Protein AF-A0A2I8VHD7-F1 (afdb_monomer)

InterPro domains:
  IPR002831 Transcription regulator TrmB, N-terminal [PF01978] (29-76)
  IPR036388 Winged helix-like DNA-binding domain superfamily [G3DSA:1.10.10.10] (19-77)
  IPR036390 Winged helix DNA-binding domain superfamily [SSF46785] (16-73)

Structure (mmCIF, N/CA/C/O backbone):
data_AF-A0A2I8VHD7-F1
#
_entry.id   AF-A0A2I8VHD7-F1
#
loop_
_atom_site.group_PDB
_atom_site.id
_atom_site.type_sy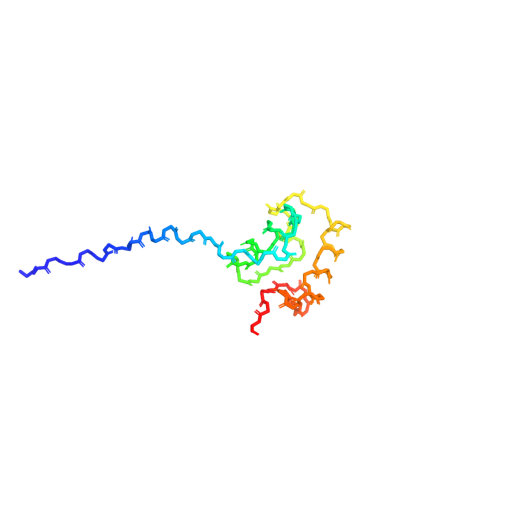mbol
_atom_site.label_atom_id
_atom_site.label_alt_id
_atom_site.label_comp_id
_atom_site.label_asym_id
_atom_site.label_entity_id
_atom_site.label_seq_id
_atom_site.pdbx_PDB_ins_code
_atom_site.Cartn_x
_atom_site.Cartn_y
_atom_site.Cartn_z
_atom_site.occupancy
_atom_site.B_iso_or_equiv
_atom_site.auth_seq_id
_atom_site.auth_comp_id
_atom_site.auth_asy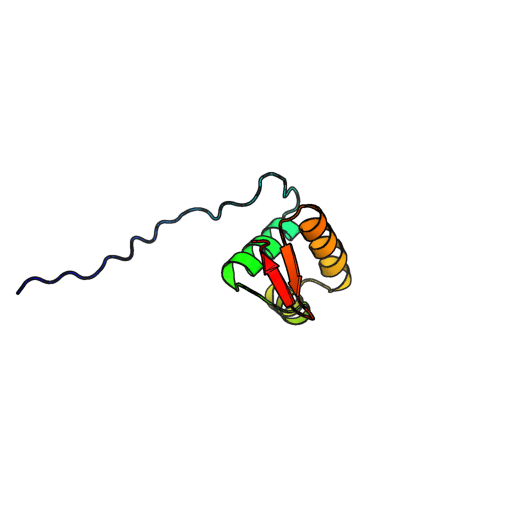m_id
_atom_site.auth_atom_id
_atom_site.pdbx_PDB_model_num
ATOM 1 N N . MET A 1 1 ? -12.521 -38.143 -29.698 1.00 48.09 1 MET A N 1
ATOM 2 C CA . MET A 1 1 ? -12.672 -36.675 -29.675 1.00 48.09 1 MET A CA 1
ATOM 3 C C . MET A 1 1 ? -11.807 -36.179 -28.531 1.00 48.09 1 MET A C 1
ATOM 5 O O . MET A 1 1 ? -12.101 -36.474 -27.380 1.00 48.09 1 MET A O 1
ATOM 9 N N . SER A 1 2 ? -10.631 -35.668 -28.882 1.00 47.41 2 SER A N 1
ATOM 10 C CA . SER A 1 2 ? -9.469 -35.541 -28.002 1.00 47.41 2 SER A CA 1
ATOM 11 C C . SER A 1 2 ? -9.662 -34.484 -26.919 1.00 47.41 2 SER A C 1
ATOM 13 O O . SER A 1 2 ? -10.158 -33.393 -27.182 1.00 47.41 2 SER A O 1
ATOM 15 N N . GLN A 1 3 ? -9.256 -34.851 -25.706 1.00 56.44 3 GLN A N 1
ATOM 16 C CA . GLN A 1 3 ? -9.178 -33.994 -24.531 1.00 56.44 3 GLN A CA 1
ATOM 17 C C . GLN A 1 3 ? -8.106 -32.919 -24.739 1.00 56.44 3 GLN A C 1
ATOM 19 O O . GLN A 1 3 ? -6.999 -33.242 -25.163 1.00 56.44 3 GLN A O 1
ATOM 24 N N . GLN A 1 4 ? -8.392 -31.680 -24.343 1.00 48.81 4 GLN A N 1
ATOM 25 C CA . GLN A 1 4 ? -7.345 -30.737 -23.961 1.00 48.81 4 GLN A CA 1
ATOM 26 C C . GLN A 1 4 ? -7.786 -30.035 -22.676 1.00 48.81 4 GLN A C 1
ATOM 28 O O . GLN A 1 4 ? -8.444 -28.997 -22.680 1.00 48.81 4 GLN A O 1
ATOM 33 N N . LEU A 1 5 ? -7.445 -30.669 -21.555 1.00 48.00 5 LEU A N 1
ATOM 34 C CA . LEU A 1 5 ? -7.324 -30.009 -20.264 1.00 48.00 5 LEU A CA 1
ATOM 35 C C . LEU A 1 5 ? -6.296 -28.891 -20.460 1.00 48.00 5 LEU A C 1
ATOM 37 O O . LEU A 1 5 ? -5.123 -29.166 -20.705 1.00 48.00 5 LEU A O 1
ATOM 41 N N . LEU A 1 6 ? -6.744 -27.636 -20.433 1.00 57.53 6 LEU A N 1
ATOM 42 C CA . LEU A 1 6 ? -5.857 -26.480 -20.408 1.00 57.53 6 LEU A CA 1
ATOM 43 C C . LEU A 1 6 ? -5.093 -26.535 -19.088 1.00 57.53 6 LEU A C 1
ATOM 45 O O . LEU A 1 6 ? -5.563 -26.067 -18.052 1.00 57.53 6 LEU A O 1
ATOM 49 N N . THR A 1 7 ? -3.918 -27.157 -19.133 1.00 51.44 7 THR A N 1
ATOM 50 C CA . THR A 1 7 ? -2.847 -26.979 -18.166 1.00 51.44 7 THR A CA 1
ATOM 51 C C . THR A 1 7 ? -2.618 -25.478 -18.053 1.00 51.44 7 THR A C 1
ATOM 53 O O . THR A 1 7 ? -1.907 -24.885 -18.864 1.00 51.44 7 THR A O 1
ATOM 56 N N . ARG A 1 8 ? -3.250 -24.831 -17.068 1.00 54.25 8 ARG A N 1
ATOM 57 C CA . ARG A 1 8 ? -2.795 -23.532 -16.586 1.00 54.25 8 ARG A CA 1
ATOM 58 C C . ARG A 1 8 ? -1.417 -23.823 -16.021 1.00 54.25 8 ARG A C 1
ATOM 60 O O . ARG A 1 8 ? -1.302 -24.262 -14.882 1.00 54.25 8 ARG A O 1
ATOM 67 N N . ALA A 1 9 ? -0.392 -23.690 -16.859 1.00 51.19 9 ALA A N 1
ATOM 68 C CA . ALA A 1 9 ? 0.974 -23.627 -16.395 1.00 51.19 9 ALA A CA 1
ATOM 69 C C . ALA A 1 9 ? 0.954 -22.561 -15.302 1.00 51.19 9 ALA A C 1
ATOM 71 O O . ALA A 1 9 ? 0.683 -21.388 -15.572 1.00 51.19 9 ALA A O 1
ATOM 72 N N . ALA A 1 10 ? 1.114 -22.993 -14.054 1.00 53.47 10 ALA A N 1
ATOM 73 C CA . ALA A 1 10 ? 1.478 -22.109 -12.974 1.00 53.47 10 ALA A CA 1
ATOM 74 C C . ALA A 1 10 ? 2.877 -21.623 -13.344 1.00 53.47 10 ALA A C 1
ATOM 76 O O . ALA A 1 10 ? 3.879 -22.213 -12.962 1.00 53.47 10 ALA A O 1
ATOM 77 N N . ASN A 1 11 ? 2.932 -20.624 -14.224 1.00 51.28 11 ASN A N 1
ATOM 78 C CA . ASN A 1 11 ? 4.123 -19.840 -14.417 1.00 51.28 11 ASN A CA 1
ATOM 79 C C . ASN A 1 11 ? 4.314 -19.179 -13.057 1.00 51.28 11 ASN A C 1
ATOM 81 O O . ASN A 1 11 ? 3.585 -18.249 -12.707 1.00 51.28 11 ASN A O 1
ATOM 85 N N . GLU A 1 12 ? 5.204 -19.743 -12.244 1.00 53.62 12 GLU A N 1
ATOM 86 C CA . GLU A 1 12 ? 5.734 -19.113 -11.043 1.00 53.62 12 GLU A CA 1
ATOM 87 C C . GLU A 1 12 ? 6.586 -17.920 -11.494 1.00 53.62 12 GLU A C 1
ATOM 89 O O . GLU A 1 12 ? 7.793 -17.847 -11.271 1.00 53.62 12 GLU A O 1
ATOM 94 N N . THR A 1 13 ? 5.963 -16.973 -12.198 1.00 56.16 13 THR A N 1
ATOM 95 C CA . THR A 1 13 ? 6.550 -15.686 -12.503 1.00 56.16 13 THR A CA 1
ATOM 96 C C . THR A 1 13 ? 6.624 -14.989 -11.166 1.00 56.16 13 THR A C 1
ATOM 98 O O . THR A 1 13 ? 5.632 -14.444 -10.670 1.00 56.16 13 THR A O 1
ATOM 101 N N . LYS A 1 14 ? 7.796 -15.085 -10.535 1.00 60.53 14 LYS A N 1
ATOM 102 C CA . LYS A 1 14 ? 8.138 -14.290 -9.364 1.00 60.53 14 LYS A CA 1
ATOM 103 C C . LYS A 1 14 ? 7.634 -12.873 -9.646 1.00 60.53 14 LYS A C 1
ATOM 105 O O . LYS A 1 14 ? 7.979 -12.337 -10.701 1.00 60.53 14 LYS A O 1
ATOM 110 N N . PRO A 1 15 ? 6.760 -12.309 -8.797 1.00 64.12 15 PRO A N 1
ATOM 111 C CA . PRO A 1 15 ? 6.204 -10.995 -9.062 1.00 64.12 15 PRO A CA 1
ATOM 112 C C . PRO A 1 15 ? 7.363 -10.033 -9.315 1.00 64.12 15 PRO A C 1
ATOM 114 O O . PRO A 1 15 ? 8.309 -9.996 -8.526 1.00 64.12 15 PRO A O 1
ATOM 117 N N . GLU A 1 16 ? 7.327 -9.329 -10.445 1.00 79.56 16 GLU A N 1
ATOM 118 C CA . GLU A 1 16 ? 8.313 -8.300 -10.754 1.00 79.56 16 GLU A CA 1
ATOM 119 C C . GLU A 1 16 ? 8.103 -7.167 -9.753 1.00 79.56 16 GLU A C 1
ATOM 121 O O . GLU A 1 16 ? 7.172 -6.372 -9.856 1.00 79.56 16 GLU A O 1
ATOM 126 N N . ILE A 1 17 ? 8.912 -7.185 -8.696 1.00 84.44 17 ILE A N 1
ATOM 127 C CA . ILE A 1 17 ? 8.924 -6.150 -7.672 1.00 84.44 17 ILE A CA 1
ATOM 128 C C . ILE A 1 17 ? 9.937 -5.100 -8.130 1.00 84.44 17 ILE A C 1
ATOM 130 O O . ILE A 1 17 ? 11.099 -5.465 -8.340 1.00 84.44 17 ILE A O 1
ATOM 134 N N . PRO A 1 18 ? 9.542 -3.820 -8.243 1.00 88.69 18 PRO A N 1
ATOM 135 C CA . PRO A 1 18 ? 10.461 -2.745 -8.592 1.00 88.69 18 PRO A CA 1
ATOM 136 C C . PRO A 1 18 ? 11.686 -2.737 -7.669 1.00 88.69 18 PRO A C 1
ATOM 138 O O . PRO A 1 18 ? 11.558 -2.787 -6.441 1.00 88.69 18 PRO A O 1
ATOM 141 N N . THR A 1 19 ? 12.886 -2.685 -8.252 1.00 86.06 19 THR A N 1
ATOM 142 C CA . THR A 1 19 ? 14.156 -2.760 -7.504 1.00 86.06 19 THR A CA 1
ATOM 143 C C . THR A 1 19 ? 14.369 -1.570 -6.578 1.00 86.06 19 THR A C 1
ATOM 145 O O . THR A 1 19 ? 15.070 -1.691 -5.584 1.00 86.06 19 THR A O 1
ATOM 148 N N . GLU A 1 20 ? 13.729 -0.441 -6.875 1.00 86.06 20 GLU A N 1
ATOM 149 C CA . GLU A 1 20 ? 13.683 0.764 -6.041 1.00 86.06 20 GLU A CA 1
ATOM 150 C C . GLU A 1 20 ? 12.898 0.600 -4.730 1.00 86.06 20 GLU A C 1
ATOM 152 O O . GLU A 1 20 ? 12.856 1.526 -3.915 1.00 86.06 20 GLU A O 1
ATOM 157 N N . LEU A 1 21 ? 12.212 -0.528 -4.518 1.00 90.19 21 LEU A N 1
ATOM 158 C CA . LEU A 1 21 ? 11.592 -0.843 -3.236 1.00 90.19 21 LEU A CA 1
ATOM 159 C C . LEU A 1 21 ? 12.626 -1.489 -2.316 1.00 90.19 21 LEU A C 1
ATOM 161 O O . LEU A 1 21 ? 12.860 -2.691 -2.373 1.00 90.19 21 LEU A O 1
ATOM 165 N N . ASP A 1 22 ? 13.205 -0.699 -1.416 1.00 84.31 22 ASP A N 1
ATOM 166 C CA . ASP A 1 22 ? 14.227 -1.194 -0.482 1.00 84.31 22 ASP A CA 1
ATOM 167 C C . ASP A 1 22 ? 13.621 -1.837 0.776 1.00 84.31 22 ASP A C 1
ATOM 169 O O . ASP A 1 22 ? 14.173 -2.781 1.340 1.00 84.31 22 ASP A O 1
ATOM 173 N N . SER A 1 23 ? 12.446 -1.364 1.203 1.00 91.06 23 SER A N 1
ATOM 174 C CA . SER A 1 23 ? 11.777 -1.817 2.428 1.00 91.06 23 SER A CA 1
ATOM 175 C C . SER A 1 23 ? 10.860 -3.018 2.191 1.00 91.06 23 SER A C 1
ATOM 177 O O . SER A 1 23 ? 10.019 -2.998 1.289 1.00 91.06 23 SER A O 1
ATOM 179 N N . THR A 1 24 ? 10.947 -4.029 3.063 1.00 92.38 24 THR A N 1
ATOM 180 C CA . THR A 1 24 ? 10.036 -5.187 3.088 1.00 92.38 24 THR A CA 1
ATOM 181 C C . THR A 1 24 ? 8.570 -4.760 3.137 1.00 92.38 24 THR A C 1
ATOM 183 O O . THR A 1 24 ? 7.755 -5.290 2.386 1.00 92.38 24 THR A O 1
ATOM 186 N N . SER A 1 25 ? 8.230 -3.758 3.951 1.00 92.38 25 SER A N 1
ATOM 187 C CA . SER A 1 25 ? 6.855 -3.260 4.061 1.00 92.38 25 SER A CA 1
ATOM 188 C C . SER A 1 25 ? 6.363 -2.653 2.747 1.00 92.38 25 SER A C 1
ATOM 190 O O . SER A 1 25 ? 5.228 -2.887 2.345 1.00 92.38 25 SER A O 1
ATOM 192 N N . SER A 1 26 ? 7.221 -1.911 2.038 1.00 93.62 26 SER A N 1
ATOM 193 C CA . SER A 1 26 ? 6.865 -1.327 0.740 1.00 93.62 26 SER A CA 1
ATOM 194 C C . SER A 1 26 ? 6.618 -2.397 -0.318 1.00 93.62 26 SER A C 1
ATOM 196 O O . SER A 1 26 ? 5.677 -2.275 -1.098 1.00 93.62 26 SER A O 1
ATOM 198 N N . LYS A 1 27 ? 7.413 -3.472 -0.302 1.00 94.56 27 LYS A N 1
ATOM 199 C CA . LYS A 1 27 ? 7.201 -4.633 -1.175 1.00 94.56 27 LYS A CA 1
ATOM 200 C C . LYS A 1 27 ? 5.880 -5.329 -0.871 1.00 94.56 27 LYS A C 1
ATOM 202 O O . LYS A 1 27 ? 5.156 -5.649 -1.802 1.00 94.56 27 LYS A O 1
ATOM 207 N N . LEU A 1 28 ? 5.552 -5.539 0.404 1.00 95.25 28 LEU A N 1
ATOM 208 C CA . LEU A 1 28 ? 4.304 -6.199 0.799 1.00 95.25 28 LEU A CA 1
ATOM 209 C C . LEU A 1 28 ? 3.071 -5.410 0.362 1.00 95.25 28 LEU A C 1
ATOM 211 O O . LEU A 1 28 ? 2.176 -5.987 -0.247 1.00 95.25 28 LEU A O 1
ATOM 215 N N . VAL A 1 29 ? 3.051 -4.097 0.599 1.00 95.50 29 VAL A N 1
ATOM 216 C CA . VAL A 1 29 ? 1.940 -3.237 0.162 1.00 95.50 29 VAL A CA 1
ATOM 217 C C . VAL A 1 29 ? 1.805 -3.246 -1.362 1.00 95.50 29 VAL A C 1
ATOM 219 O O . VAL A 1 29 ? 0.704 -3.426 -1.874 1.00 95.50 29 VAL A O 1
ATOM 222 N N . TYR A 1 30 ? 2.917 -3.122 -2.092 1.00 94.88 30 TYR A N 1
ATOM 223 C CA . TYR A 1 30 ? 2.911 -3.187 -3.555 1.00 94.88 30 TYR A CA 1
ATOM 224 C C . TYR A 1 30 ? 2.378 -4.532 -4.075 1.00 94.88 30 TYR A C 1
ATOM 226 O O . TYR A 1 30 ? 1.528 -4.569 -4.961 1.00 94.88 30 TYR A O 1
ATOM 234 N N . LEU A 1 31 ? 2.845 -5.647 -3.507 1.00 94.25 31 LEU A N 1
ATOM 235 C CA . LEU A 1 31 ? 2.392 -6.988 -3.881 1.00 94.25 31 LEU A CA 1
ATOM 236 C C . LEU A 1 31 ? 0.915 -7.213 -3.568 1.00 94.25 31 LEU A C 1
ATOM 238 O O . LEU A 1 31 ? 0.225 -7.850 -4.362 1.00 94.25 31 LEU A O 1
ATOM 242 N N . TYR A 1 32 ? 0.440 -6.694 -2.437 1.00 95.44 32 TYR A N 1
ATOM 243 C CA . TYR A 1 32 ? -0.964 -6.774 -2.068 1.00 95.44 32 TYR A CA 1
ATOM 244 C C . TYR A 1 32 ? -1.832 -6.042 -3.092 1.00 95.44 32 TYR A C 1
ATOM 246 O O . TYR A 1 32 ? -2.720 -6.660 -3.668 1.00 95.44 32 TYR A O 1
ATOM 254 N N . LEU A 1 33 ? -1.497 -4.787 -3.413 1.00 95.06 33 LEU A N 1
ATOM 255 C CA . LEU A 1 33 ? -2.191 -3.997 -4.438 1.00 95.06 33 LEU A CA 1
ATOM 2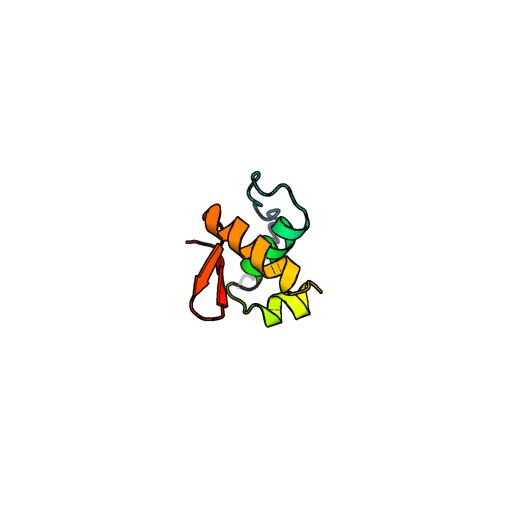56 C C . LEU A 1 33 ? -2.165 -4.674 -5.813 1.00 95.06 33 LEU A C 1
ATOM 258 O O . LEU A 1 33 ? -3.173 -4.705 -6.512 1.00 95.06 33 LEU A O 1
ATOM 262 N N . ARG A 1 34 ? -1.035 -5.285 -6.187 1.00 93.38 34 ARG A N 1
ATOM 263 C CA . ARG A 1 34 ? -0.917 -6.062 -7.429 1.00 93.38 34 ARG A CA 1
ATOM 264 C C . ARG A 1 34 ? -1.866 -7.261 -7.468 1.00 93.38 34 ARG A C 1
ATOM 266 O O . ARG A 1 34 ? -2.323 -7.635 -8.544 1.00 93.38 34 ARG A O 1
ATOM 273 N N . ALA A 1 35 ? -2.105 -7.895 -6.323 1.00 92.50 35 ALA A N 1
ATOM 274 C CA . ALA A 1 35 ? -2.961 -9.070 -6.211 1.00 92.50 35 ALA A CA 1
ATOM 275 C C . ALA A 1 35 ? -4.450 -8.710 -6.079 1.00 92.50 35 ALA A C 1
ATOM 277 O O . ALA A 1 35 ? -5.286 -9.434 -6.616 1.00 92.50 35 ALA A O 1
ATOM 278 N N . SER A 1 36 ? -4.782 -7.616 -5.387 1.00 92.75 36 SER A N 1
ATOM 279 C CA . SER A 1 36 ? -6.162 -7.164 -5.162 1.00 92.75 36 SER A CA 1
ATOM 280 C C . SER A 1 36 ? -6.704 -6.254 -6.270 1.00 92.75 36 SER A C 1
ATOM 282 O O . SER A 1 36 ? -7.917 -6.152 -6.434 1.00 92.75 36 SER A 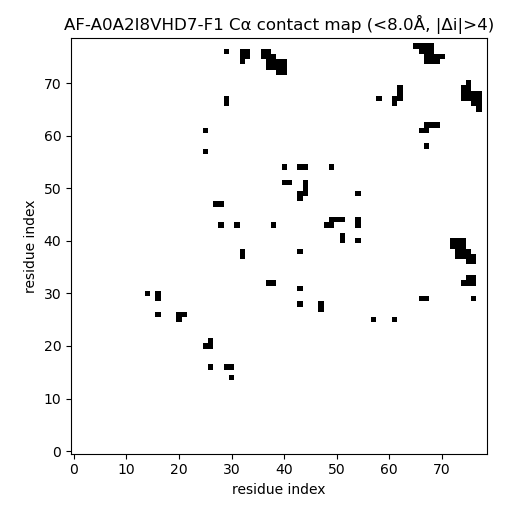O 1
ATOM 284 N N . GLY A 1 37 ? -5.830 -5.606 -7.045 1.00 93.00 37 GLY A N 1
ATOM 285 C CA . GLY A 1 37 ? -6.182 -4.609 -8.057 1.00 93.00 37 GLY A CA 1
ATOM 286 C C . GLY A 1 37 ? -6.354 -3.222 -7.441 1.00 93.00 37 GLY A C 1
ATOM 287 O O . GLY A 1 37 ? -5.530 -2.339 -7.672 1.00 93.00 37 GLY A O 1
ATOM 288 N N . SER A 1 38 ? -7.387 -3.048 -6.617 1.00 93.88 38 SER A N 1
ATOM 289 C CA . SER A 1 38 ? -7.579 -1.857 -5.788 1.00 93.88 38 SER A CA 1
ATOM 290 C C . SER A 1 38 ? -8.000 -2.244 -4.374 1.00 93.88 38 SER A C 1
ATOM 292 O O . SER A 1 38 ? -8.550 -3.321 -4.147 1.00 93.88 38 SER A O 1
ATOM 294 N N . CYS A 1 39 ? -7.687 -1.400 -3.397 1.00 96.31 39 CYS A N 1
ATOM 295 C CA . CYS A 1 39 ? -8.153 -1.583 -2.025 1.00 96.31 39 CYS A CA 1
ATOM 296 C C . CYS A 1 39 ? -8.121 -0.277 -1.234 1.00 96.31 39 CYS A C 1
ATOM 298 O O . CYS A 1 39 ? -7.332 0.629 -1.507 1.00 96.31 39 CYS A O 1
ATOM 300 N N . THR A 1 40 ? -8.948 -0.204 -0.205 1.00 97.56 40 THR A N 1
ATOM 301 C CA . THR A 1 40 ? -8.981 0.889 0.765 1.00 97.56 40 THR A CA 1
ATOM 302 C C . THR A 1 40 ? -7.829 0.805 1.770 1.00 97.56 40 THR A C 1
ATOM 304 O O . THR A 1 40 ? -7.165 -0.223 1.936 1.00 97.56 40 THR A O 1
ATOM 307 N N . ILE A 1 41 ? -7.607 1.900 2.502 1.00 97.06 41 ILE A N 1
ATOM 308 C CA . ILE A 1 41 ? -6.647 1.923 3.615 1.00 97.06 41 ILE A CA 1
ATOM 309 C C . ILE A 1 41 ? -7.017 0.934 4.732 1.00 97.06 41 ILE A C 1
ATOM 311 O O . ILE A 1 41 ? -6.132 0.369 5.374 1.00 97.06 41 ILE A O 1
ATOM 315 N N . ASP A 1 42 ? -8.314 0.719 4.962 1.00 97.69 42 ASP A N 1
ATOM 316 C CA . ASP A 1 42 ? -8.825 -0.197 5.982 1.00 97.69 42 ASP A CA 1
ATOM 317 C C . ASP A 1 42 ? -8.589 -1.660 5.599 1.00 97.69 42 ASP A C 1
ATOM 319 O O . ASP A 1 42 ? -8.172 -2.456 6.440 1.00 97.69 42 ASP A O 1
ATOM 323 N N . GLU A 1 43 ? -8.748 -2.007 4.322 1.00 97.56 43 GLU A N 1
ATOM 324 C CA . GLU A 1 43 ? -8.421 -3.343 3.812 1.00 97.56 43 GLU A CA 1
ATOM 325 C C . GLU A 1 43 ? -6.918 -3.631 3.873 1.00 97.56 43 GLU A C 1
ATOM 327 O O . GLU A 1 43 ? -6.527 -4.742 4.240 1.00 97.56 43 GLU A O 1
ATOM 332 N N . LEU A 1 44 ? -6.071 -2.638 3.574 1.00 96.75 44 LEU A N 1
ATOM 333 C CA . LEU A 1 44 ? -4.618 -2.752 3.751 1.00 96.75 44 LEU A CA 1
ATOM 334 C C . LEU A 1 44 ? -4.251 -2.984 5.215 1.00 96.75 44 LEU A C 1
ATOM 336 O O . LEU A 1 44 ? -3.433 -3.854 5.510 1.00 96.75 44 LEU A O 1
ATOM 340 N N . GLN A 1 45 ? -4.858 -2.228 6.132 1.00 97.38 45 GLN A N 1
ATOM 341 C CA . GLN A 1 45 ? -4.636 -2.410 7.562 1.00 97.38 45 GLN A CA 1
ATOM 342 C C . GLN A 1 45 ? -5.053 -3.811 8.013 1.00 97.38 45 GLN A C 1
ATOM 344 O O . GLN A 1 45 ? -4.265 -4.487 8.669 1.00 97.38 45 GLN A O 1
ATOM 349 N N . ALA A 1 46 ? -6.265 -4.246 7.665 1.00 97.75 46 ALA A N 1
ATOM 350 C CA . ALA A 1 46 ? -6.803 -5.531 8.099 1.00 97.75 46 ALA A CA 1
ATOM 351 C C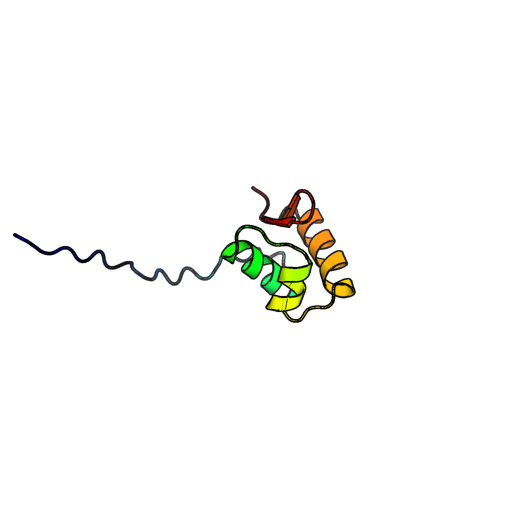 . ALA A 1 46 ? -6.024 -6.720 7.516 1.00 97.75 46 ALA A C 1
ATOM 353 O O . ALA A 1 46 ? -5.809 -7.711 8.207 1.00 97.75 46 ALA A O 1
ATOM 354 N N . SER A 1 47 ? -5.585 -6.617 6.260 1.00 96.44 47 SER A N 1
ATOM 355 C CA . SER A 1 47 ? -4.945 -7.735 5.556 1.00 96.44 47 SER A CA 1
ATOM 356 C C . SER A 1 47 ? -3.448 -7.840 5.817 1.00 96.44 47 SER A C 1
ATOM 358 O O . SER A 1 47 ? -2.901 -8.941 5.788 1.00 96.44 47 SER A O 1
ATOM 360 N N . LEU A 1 48 ? -2.773 -6.711 6.051 1.00 95.69 48 LEU A N 1
ATOM 361 C CA . LEU A 1 48 ? -1.326 -6.670 6.284 1.00 95.69 48 LEU A CA 1
ATOM 362 C C . LEU A 1 48 ? -0.959 -6.490 7.762 1.00 95.69 48 LEU A C 1
ATOM 364 O O . LEU A 1 48 ? 0.228 -6.470 8.078 1.00 95.69 48 LEU A O 1
ATOM 368 N N . ASP A 1 49 ? -1.952 -6.340 8.643 1.00 96.69 49 ASP A N 1
ATOM 369 C CA . ASP A 1 49 ? -1.782 -6.022 10.069 1.00 96.69 49 ASP A CA 1
ATOM 370 C C . ASP A 1 49 ? -0.878 -4.792 10.288 1.00 96.69 49 ASP A C 1
ATOM 372 O O . ASP A 1 49 ? -0.001 -4.734 11.151 1.00 96.69 49 ASP A O 1
ATOM 376 N N . MET A 1 50 ? -1.056 -3.781 9.430 1.00 95.50 50 MET A N 1
ATOM 377 C CA . MET A 1 50 ? -0.257 -2.557 9.432 1.00 95.50 50 MET A CA 1
ATOM 378 C C . MET A 1 50 ? -1.080 -1.371 9.915 1.00 95.50 50 MET A C 1
ATOM 380 O O . MET A 1 50 ? -2.161 -1.085 9.410 1.00 95.50 50 MET A O 1
ATOM 384 N N . GLN A 1 51 ? -0.534 -0.600 10.852 1.00 97.06 51 GLN A N 1
ATOM 385 C CA . GLN A 1 51 ? -1.211 0.600 11.338 1.00 97.06 51 GLN A CA 1
ATOM 386 C C . GLN A 1 51 ? -1.299 1.679 10.249 1.00 97.06 51 GLN A C 1
ATOM 388 O O . GLN A 1 51 ? -0.331 1.922 9.519 1.00 97.06 51 GLN A O 1
ATOM 393 N N . LYS A 1 52 ? -2.416 2.423 10.205 1.00 96.75 52 LYS A N 1
ATOM 394 C CA . LYS A 1 52 ? -2.608 3.541 9.256 1.00 96.75 52 LYS A CA 1
ATOM 395 C C . LYS A 1 52 ? -1.480 4.574 9.315 1.00 96.75 52 LYS A C 1
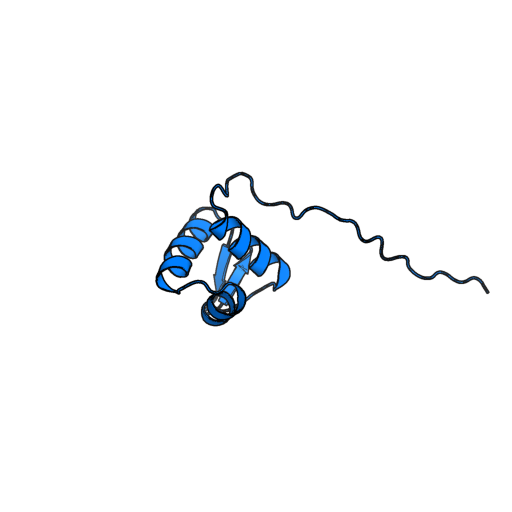ATOM 397 O O . LYS A 1 52 ? -1.067 5.085 8.279 1.00 96.75 52 LYS A O 1
ATOM 402 N N . ILE A 1 53 ? -0.934 4.839 10.507 1.00 96.88 53 ILE A N 1
ATOM 403 C CA . ILE A 1 53 ? 0.193 5.769 10.696 1.00 96.88 53 ILE A CA 1
ATOM 404 C C . ILE A 1 53 ? 1.458 5.337 9.938 1.00 96.88 53 ILE A C 1
ATOM 406 O O . ILE A 1 53 ? 2.247 6.187 9.539 1.00 96.88 53 ILE A O 1
ATOM 410 N N . SER A 1 54 ? 1.634 4.036 9.694 1.00 94.75 54 SER A N 1
ATOM 411 C CA . SER A 1 54 ? 2.725 3.481 8.886 1.00 94.75 54 SER A CA 1
ATOM 412 C C . SER A 1 54 ? 2.341 3.354 7.411 1.00 94.75 54 SER A C 1
ATOM 414 O O . SER A 1 54 ? 3.183 3.580 6.540 1.00 94.75 54 SER A O 1
ATOM 416 N N . LEU A 1 55 ? 1.077 3.033 7.116 1.00 96.19 55 LEU A N 1
ATOM 417 C CA . LEU A 1 55 ? 0.581 2.892 5.746 1.00 96.19 55 LEU A CA 1
ATOM 418 C C . LEU A 1 55 ? 0.553 4.227 4.993 1.00 96.19 55 LEU A C 1
ATOM 420 O O . LEU A 1 55 ? 1.023 4.279 3.861 1.00 96.19 55 LEU A O 1
ATOM 424 N N . TYR A 1 56 ? 0.079 5.318 5.604 1.00 96.31 56 TYR A N 1
ATOM 425 C CA . TYR A 1 56 ? -0.022 6.610 4.911 1.00 96.31 56 TYR A CA 1
ATOM 426 C C . TYR A 1 56 ? 1.330 7.144 4.398 1.00 96.31 56 TYR A C 1
ATOM 428 O O . TYR A 1 56 ? 1.416 7.491 3.216 1.00 96.31 56 TYR A O 1
ATOM 436 N N . PRO A 1 57 ? 2.415 7.200 5.203 1.00 95.25 57 PRO A N 1
ATOM 437 C CA . PRO A 1 57 ? 3.729 7.608 4.702 1.00 95.25 57 PRO A CA 1
ATOM 438 C C . PRO A 1 57 ? 4.265 6.683 3.608 1.00 95.25 57 PRO A C 1
ATOM 440 O O . PRO A 1 57 ? 4.924 7.144 2.675 1.00 95.25 57 PRO A O 1
ATOM 443 N N . LEU A 1 58 ? 3.978 5.386 3.712 1.00 94.81 58 LEU A N 1
ATOM 444 C CA . LEU A 1 58 ? 4.436 4.383 2.763 1.00 94.81 58 LEU A CA 1
ATOM 445 C C . LEU A 1 58 ? 3.715 4.521 1.419 1.00 94.81 58 LEU A C 1
ATOM 447 O O . LEU A 1 58 ? 4.387 4.617 0.397 1.00 94.81 58 LEU A O 1
ATOM 451 N N . LEU A 1 59 ? 2.385 4.631 1.410 1.00 96.25 59 LEU A N 1
ATOM 452 C CA . LEU A 1 59 ? 1.593 4.887 0.201 1.00 96.25 59 LEU A CA 1
ATOM 453 C C . LEU A 1 59 ? 1.991 6.214 -0.449 1.00 96.25 59 LEU A C 1
ATOM 455 O O . LEU A 1 59 ? 2.173 6.278 -1.662 1.00 96.25 59 LEU A O 1
ATOM 459 N N . LYS A 1 60 ? 2.249 7.253 0.355 1.00 95.44 60 LYS A N 1
ATOM 460 C CA . LYS A 1 60 ? 2.791 8.525 -0.144 1.00 95.44 60 LYS A CA 1
ATOM 461 C C . LYS A 1 60 ? 4.162 8.351 -0.806 1.00 95.44 60 LYS A C 1
ATOM 463 O O . LYS A 1 60 ? 4.437 9.001 -1.809 1.00 95.44 60 LYS A O 1
ATOM 468 N N . SER A 1 61 ? 5.030 7.507 -0.250 1.00 94.88 61 SER A N 1
ATOM 469 C CA . SER A 1 61 ? 6.339 7.191 -0.836 1.00 94.88 61 SER A CA 1
ATOM 470 C C . SER A 1 61 ? 6.203 6.425 -2.154 1.00 94.88 61 SER A C 1
ATOM 472 O O . SER A 1 61 ? 6.834 6.801 -3.137 1.00 94.88 61 SER A O 1
ATOM 474 N N . LEU A 1 62 ? 5.335 5.410 -2.207 1.00 95.31 62 LEU A N 1
ATOM 475 C CA . LEU A 1 62 ? 5.064 4.641 -3.427 1.00 95.31 62 LEU A CA 1
ATOM 476 C C . LEU A 1 62 ? 4.460 5.511 -4.531 1.00 95.31 62 LEU A C 1
ATOM 478 O O . LEU A 1 62 ? 4.881 5.426 -5.681 1.00 95.31 62 LEU A O 1
ATOM 482 N N . SER A 1 63 ? 3.536 6.398 -4.170 1.00 95.50 63 SER A N 1
ATOM 483 C CA . SER A 1 63 ? 2.933 7.340 -5.110 1.00 95.50 63 SER A CA 1
ATOM 484 C C . SER A 1 63 ? 3.945 8.348 -5.651 1.00 95.50 63 SER A C 1
ATOM 486 O O . SER A 1 63 ? 3.998 8.582 -6.853 1.00 95.50 63 SER A O 1
ATOM 488 N N . LYS A 1 64 ? 4.857 8.857 -4.811 1.00 95.12 64 LYS A N 1
ATOM 489 C CA . LYS A 1 64 ? 5.973 9.700 -5.279 1.00 95.12 64 LYS A CA 1
ATOM 490 C C . LYS A 1 64 ? 6.914 8.990 -6.254 1.00 95.12 64 LYS A C 1
ATOM 492 O O . LYS A 1 64 ? 7.566 9.668 -7.041 1.00 95.12 64 LYS A O 1
ATOM 497 N N . LYS A 1 65 ? 7.017 7.662 -6.172 1.00 94.19 65 LYS A N 1
ATOM 498 C CA . LYS A 1 65 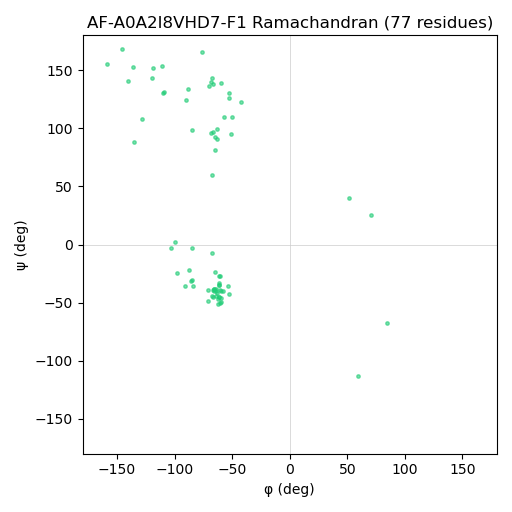? 7.793 6.835 -7.106 1.00 94.19 65 LYS A CA 1
ATOM 499 C C . LYS A 1 65 ? 7.006 6.471 -8.373 1.00 94.19 65 LYS A C 1
ATOM 501 O O . LYS A 1 65 ? 7.564 5.836 -9.252 1.00 94.19 65 LYS A O 1
ATOM 506 N N . GLY A 1 66 ? 5.732 6.862 -8.477 1.00 95.25 66 GLY A N 1
ATOM 507 C CA . GLY A 1 66 ? 4.876 6.500 -9.608 1.00 95.25 66 GLY A CA 1
ATOM 508 C C . GLY A 1 66 ? 4.494 5.020 -9.625 1.00 95.25 66 GLY A C 1
ATOM 509 O O . GLY A 1 66 ? 4.245 4.473 -10.687 1.00 95.25 66 GLY A O 1
ATOM 510 N N . LEU A 1 67 ? 4.493 4.350 -8.467 1.00 95.62 67 LEU A N 1
ATOM 511 C CA . LEU A 1 67 ? 4.182 2.917 -8.369 1.00 95.62 67 LEU A CA 1
ATOM 512 C C . LEU A 1 67 ? 2.734 2.643 -7.952 1.00 95.62 67 LEU A C 1
ATOM 514 O O . LEU A 1 67 ? 2.217 1.553 -8.187 1.00 95.62 67 LEU A O 1
ATOM 518 N N . VAL A 1 68 ? 2.105 3.603 -7.274 1.00 96.31 68 VAL A N 1
ATOM 519 C CA . VAL A 1 68 ? 0.756 3.493 -6.707 1.00 96.31 68 VAL A CA 1
ATOM 520 C C . VAL A 1 68 ? 0.023 4.809 -6.910 1.00 96.31 68 VAL A C 1
ATOM 522 O O . VAL A 1 68 ? 0.589 5.881 -6.686 1.00 96.31 68 VAL A O 1
ATOM 525 N N . GLU A 1 69 ? -1.253 4.720 -7.239 1.00 97.56 69 GLU A N 1
ATOM 526 C CA . GLU A 1 69 ? -2.158 5.855 -7.350 1.00 97.56 69 GLU A CA 1
ATOM 527 C C . GLU A 1 69 ? -3.305 5.720 -6.351 1.00 97.56 69 GLU A C 1
ATOM 529 O O . GLU A 1 69 ? -3.653 4.625 -5.905 1.00 97.56 69 GLU A O 1
ATOM 534 N N . GLY A 1 70 ? -3.837 6.867 -5.935 1.00 95.62 70 GLY A N 1
ATOM 535 C CA . GLY A 1 70 ? -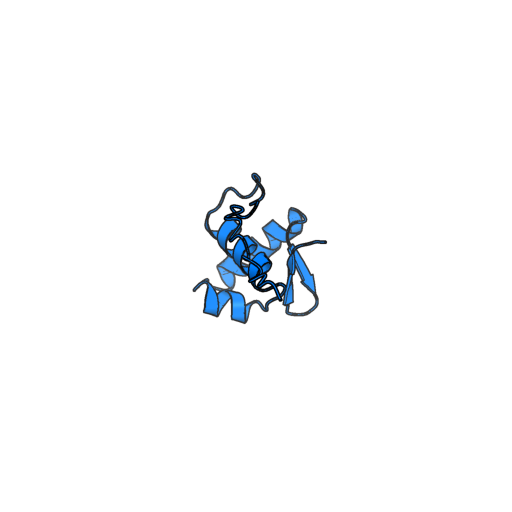5.011 6.946 -5.078 1.00 95.62 70 GLY A CA 1
ATOM 536 C C . GLY A 1 70 ? -6.193 7.483 -5.872 1.00 95.62 70 GLY A C 1
ATOM 537 O O . GLY A 1 70 ? -6.072 8.527 -6.510 1.00 95.62 70 GLY A O 1
ATOM 538 N N . GLU A 1 71 ? -7.332 6.804 -5.787 1.00 94.88 71 GLU A N 1
ATOM 539 C CA . GLU A 1 71 ? -8.599 7.226 -6.379 1.00 94.88 71 GLU A CA 1
ATOM 540 C C . GLU A 1 71 ? -9.691 7.195 -5.304 1.00 94.88 71 GLU A C 1
ATOM 542 O O . GLU A 1 71 ? -10.111 6.135 -4.828 1.00 94.88 71 GLU A O 1
ATOM 547 N N . GLY A 1 72 ? -10.113 8.387 -4.873 1.00 93.19 72 GLY A N 1
ATOM 548 C CA . GLY A 1 72 ? -11.029 8.547 -3.746 1.00 93.19 72 GLY A CA 1
ATOM 549 C C . GLY A 1 72 ? -10.448 7.952 -2.462 1.00 93.19 72 GLY A C 1
ATOM 550 O O . GLY A 1 72 ? -9.461 8.455 -1.928 1.00 93.19 72 GLY A O 1
ATOM 551 N N . GLU A 1 73 ? -11.073 6.882 -1.975 1.00 94.12 73 GLU A N 1
ATOM 552 C CA . GLU A 1 73 ? -10.674 6.160 -0.756 1.00 94.12 73 GLU A CA 1
ATOM 553 C C . GLU A 1 73 ? -9.871 4.882 -1.046 1.00 94.12 73 GLU A C 1
ATOM 555 O O . GLU A 1 73 ? -9.511 4.145 -0.123 1.00 94.12 73 GLU A O 1
ATOM 560 N N . THR A 1 74 ? -9.591 4.607 -2.321 1.00 96.69 74 THR A N 1
ATOM 561 C CA . THR A 1 74 ? -8.896 3.397 -2.768 1.00 96.69 74 THR A CA 1
ATOM 562 C C . THR A 1 74 ? -7.504 3.704 -3.300 1.00 96.69 74 THR A C 1
ATOM 564 O O . THR A 1 74 ? -7.223 4.801 -3.780 1.00 96.69 74 THR A O 1
ATOM 567 N N . TYR A 1 75 ? -6.630 2.710 -3.221 1.00 97.56 75 TYR A N 1
ATOM 568 C CA . TYR A 1 75 ? -5.296 2.705 -3.800 1.00 97.56 75 TYR A CA 1
ATOM 569 C C . TYR A 1 75 ? -5.192 1.562 -4.803 1.00 97.56 75 TYR A C 1
ATOM 571 O O . TYR A 1 75 ? -5.746 0.488 -4.565 1.00 97.56 75 TYR A O 1
ATOM 579 N N . HIS A 1 76 ? -4.470 1.782 -5.895 1.00 97.19 76 HIS A N 1
ATOM 580 C CA . HIS A 1 76 ? -4.199 0.794 -6.940 1.00 97.19 76 HIS A CA 1
ATOM 581 C C . HIS A 1 76 ? -2.795 1.012 -7.519 1.00 97.19 76 HIS A C 1
ATOM 583 O O . HIS A 1 76 ? -2.134 2.004 -7.209 1.00 97.19 76 HIS A O 1
ATOM 589 N N . LEU A 1 77 ? -2.293 0.067 -8.315 1.00 96.00 77 LEU A N 1
ATOM 590 C CA . LEU A 1 77 ? -1.019 0.270 -9.012 1.00 96.00 77 LEU A CA 1
ATOM 591 C C . LEU A 1 77 ? -1.161 1.352 -10.083 1.00 96.00 77 LEU A C 1
ATOM 593 O O . LEU A 1 77 ? -2.161 1.367 -10.790 1.00 96.00 77 LEU A O 1
ATOM 597 N N . ALA A 1 78 ? -0.145 2.204 -10.220 1.00 94.50 78 ALA A N 1
ATOM 598 C CA . ALA A 1 78 ? -0.096 3.171 -11.315 1.00 94.50 78 ALA A CA 1
ATOM 599 C C . ALA A 1 78 ? -0.102 2.444 -12.675 1.00 94.50 78 ALA A C 1
ATOM 601 O O . ALA A 1 78 ? 0.546 1.397 -12.814 1.00 94.50 78 ALA A O 1
ATOM 602 N N . SER A 1 79 ? -0.845 2.983 -13.645 1.00 81.75 79 SER A N 1
ATOM 603 C CA . SER A 1 79 ? -0.998 2.434 -15.004 1.00 81.75 79 SER A CA 1
ATOM 604 C C . SER A 1 79 ? -0.004 3.001 -16.007 1.00 81.75 79 SER A C 1
ATOM 606 O O . SER A 1 79 ? 0.221 4.230 -15.951 1.00 81.75 79 SER A O 1
#

Mean predicted aligned error: 8.29 Å

Solvent-accessible surface area (backbone atoms only — not compar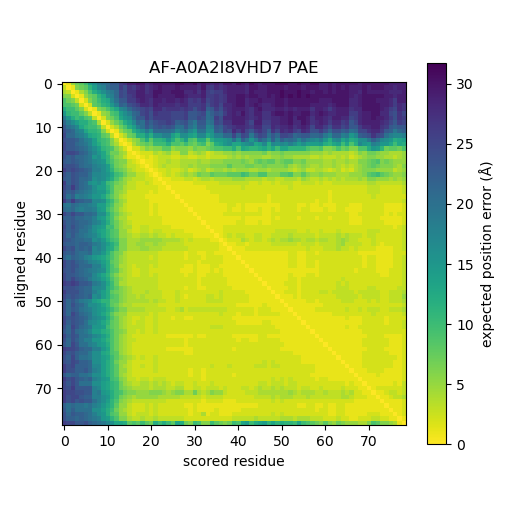able to full-atom values): 4945 Å² total; per-residue (Å²): 135,84,86,77,81,79,75,74,73,79,72,82,67,71,77,87,67,66,81,88,55,81,48,70,67,56,47,51,53,52,53,47,29,70,74,61,48,57,42,35,67,65,55,47,23,71,74,66,75,42,56,65,85,60,46,54,61,48,53,52,51,36,33,76,70,62,54,33,40,75,57,94,72,30,35,27,56,50,132

Radius of gyration: 15.87 Å; Cα contacts (8 Å, |Δi|>4): 70; chains: 1; bounding box: 27×46×41 Å

pLDDT: mean 86.39, std 16.43, range [47.41, 97.75]

Nearest PDB structures (foldseek):
  7bzh-assembly1_A  TM=9.130E-01  e=3.822E-03  Saccharolobus islandicus
  2pex-assembly1_A  TM=8.967E-01  e=1.066E-02  Xanthomonas campestris
  5aiq-assembly2_B  TM=8.419E-01  e=9.299E-03  Neisseria meningitidis serogroup B
  2quf-assembly1_A  TM=8.510E-01  e=1.309E-02  unclassified
  1lnw-assembly3_F  TM=9.037E-01  e=7.749E-02  Pseudomonas aeruginosa

Sequence (79 aa):
MSQQLLTRAANETKPEIPTELDSTSSKLVYLYLRASGSCTIDELQASLDMQKISLYPLLKSLSKKGLVEGEGETYHLAS

Foldseek 3Di:
DDDDPPPPPPPPPPPPQPPVPPDPLLSVLLVVLVVVQKDFLVCCCVVVVDDSVVVVVSQVVCVVVQQWDDDDRMIHGHD

Organism: NCBI:txid755307

Secondary structure (DSSP, 8-state):
------------------TT--SHHHHHHHHHHHHHSEEEHHHHHHHHT--HHHHHHHHHHHHHTTSEEEETTEEEE--